Protein AF-A0A934EK26-F1 (afdb_monomer_lite)

Secondary structure (DSSP, 8-state):
--GGGTT---------HHHHHHTTTHHHHHHHTSHHHHHHH-SS-HHHHHHHHHHHHTTSS--HHHHHHHHHHHHHHHHHHH-

Sequence (83 aa):
MPSSILDRKKLGFSVPMALWLRTDLKSLLCDVLSKDALKTVGYLEYVEIEKLISEHLSGTANHESKLWALINLVLWEQQRRKN

Radius of gyration: 16.68 Å; chains: 1; bounding box: 35×20×55 Å

Structure (mmCIF, N/CA/C/O backbone):
data_AF-A0A934EK26-F1
#
_entry.id   AF-A0A934EK26-F1
#
loop_
_atom_site.group_PDB
_atom_site.id
_atom_site.type_symbol
_atom_site.label_atom_id
_atom_site.label_alt_id
_atom_site.label_comp_id
_atom_site.label_asym_id
_atom_site.label_entity_id
_atom_site.label_seq_id
_atom_site.pdbx_PDB_ins_code
_atom_site.Cartn_x
_atom_site.Cartn_y
_atom_site.Cartn_z
_atom_site.occupancy
_atom_site.B_iso_or_equiv
_atom_site.auth_seq_id
_atom_site.auth_comp_id
_atom_site.auth_asym_id
_atom_site.auth_atom_id
_atom_site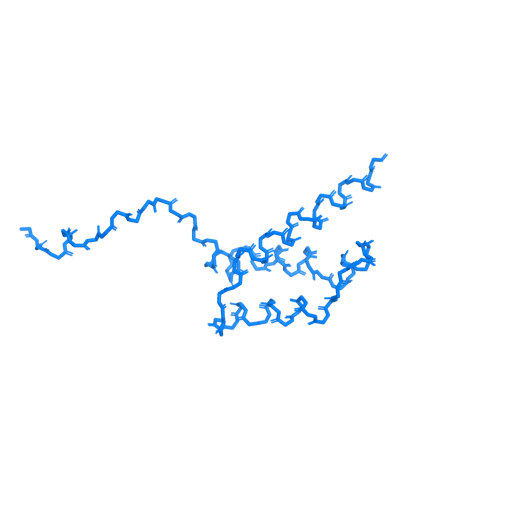.pdbx_PDB_model_num
ATOM 1 N N . MET A 1 1 ? 9.199 8.214 -43.500 1.00 53.56 1 MET A N 1
ATOM 2 C CA . MET A 1 1 ? 8.615 7.895 -42.177 1.00 53.56 1 MET A CA 1
ATOM 3 C C . MET A 1 1 ? 9.396 6.721 -41.603 1.00 53.56 1 MET A C 1
ATOM 5 O O . MET A 1 1 ? 9.576 5.769 -42.355 1.00 53.56 1 MET A O 1
ATOM 9 N N . PRO A 1 2 ? 9.938 6.780 -40.373 1.00 52.78 2 PRO A N 1
ATOM 10 C CA . PRO A 1 2 ? 10.818 5.727 -39.884 1.00 52.78 2 PRO A CA 1
ATOM 11 C C . PRO A 1 2 ? 10.020 4.473 -39.512 1.00 52.78 2 PRO A C 1
ATOM 13 O O . PRO A 1 2 ? 8.993 4.538 -38.841 1.00 52.78 2 PRO A O 1
ATOM 16 N N . SER A 1 3 ? 10.524 3.328 -39.957 1.00 56.50 3 SER A N 1
ATOM 17 C CA . SER A 1 3 ? 9.952 1.983 -39.837 1.00 56.50 3 SER A CA 1
ATOM 18 C C . SER A 1 3 ? 9.957 1.406 -38.412 1.00 56.50 3 SER A C 1
ATOM 20 O O . SER A 1 3 ? 9.464 0.302 -38.212 1.00 56.50 3 SER A O 1
ATOM 22 N N . SER A 1 4 ? 10.438 2.143 -37.403 1.00 56.41 4 SER A N 1
ATOM 23 C CA . SER A 1 4 ? 10.520 1.662 -36.012 1.00 56.41 4 SER A CA 1
ATOM 24 C C . SER A 1 4 ? 9.203 1.721 -35.229 1.00 56.41 4 SER A C 1
ATOM 26 O O . SER A 1 4 ? 9.148 1.281 -34.083 1.00 56.41 4 SER A O 1
ATOM 28 N N . ILE A 1 5 ? 8.133 2.258 -35.822 1.00 57.81 5 ILE A N 1
ATOM 29 C CA . ILE A 1 5 ? 6.822 2.388 -35.162 1.00 57.81 5 ILE A CA 1
ATOM 30 C C . ILE A 1 5 ? 5.934 1.149 -35.414 1.00 57.81 5 ILE A C 1
ATOM 32 O O . ILE A 1 5 ? 4.929 0.960 -34.732 1.00 57.81 5 ILE A O 1
ATOM 36 N N . LEU A 1 6 ? 6.306 0.275 -36.357 1.00 56.03 6 LEU A N 1
ATOM 37 C CA . LEU A 1 6 ? 5.444 -0.815 -36.832 1.00 56.03 6 LEU A CA 1
ATOM 38 C C . LEU A 1 6 ? 5.455 -2.075 -35.943 1.00 56.03 6 LEU A C 1
ATOM 40 O O . LEU A 1 6 ? 4.457 -2.789 -35.923 1.00 56.03 6 LEU A O 1
ATOM 44 N N . ASP A 1 7 ? 6.503 -2.300 -35.142 1.00 52.56 7 ASP A N 1
ATOM 45 C CA . ASP A 1 7 ? 6.634 -3.491 -34.276 1.00 52.56 7 ASP A CA 1
ATOM 46 C C . ASP A 1 7 ? 6.162 -3.278 -32.830 1.00 52.56 7 ASP A C 1
ATOM 48 O O . ASP A 1 7 ? 6.373 -4.114 -31.943 1.00 52.56 7 ASP A O 1
ATOM 52 N N . ARG A 1 8 ? 5.477 -2.163 -32.548 1.00 50.88 8 ARG A N 1
ATOM 53 C CA . ARG A 1 8 ? 4.846 -1.979 -31.241 1.00 50.88 8 ARG A CA 1
ATOM 54 C C . ARG A 1 8 ? 3.592 -2.852 -31.189 1.00 50.88 8 ARG A C 1
ATOM 56 O O . ARG A 1 8 ? 2.521 -2.447 -31.641 1.00 50.88 8 ARG A O 1
ATOM 63 N N . LYS A 1 9 ? 3.730 -4.058 -30.618 1.00 52.16 9 LYS A N 1
ATOM 64 C CA . LYS A 1 9 ? 2.612 -4.922 -30.188 1.00 52.16 9 LYS A CA 1
ATOM 65 C C . LYS A 1 9 ? 1.536 -4.013 -29.595 1.00 52.16 9 LYS A C 1
ATOM 67 O O . LYS A 1 9 ? 1.901 -3.169 -28.780 1.00 52.16 9 LYS A O 1
ATOM 72 N N . LYS A 1 10 ? 0.267 -4.132 -30.023 1.00 52.56 10 LYS A N 1
ATOM 73 C CA . LYS A 1 10 ? -0.856 -3.326 -29.505 1.00 52.56 10 LYS A CA 1
ATOM 74 C C . LYS A 1 10 ? -0.861 -3.402 -27.976 1.00 52.56 10 LYS A C 1
ATOM 76 O O . LYS A 1 10 ? -1.457 -4.298 -27.389 1.00 52.56 10 LYS A O 1
ATOM 81 N N . LEU A 1 11 ? -0.164 -2.469 -27.343 1.00 54.16 11 LEU A N 1
ATOM 82 C CA . LEU A 1 11 ? -0.294 -2.161 -25.941 1.00 54.16 11 LEU A CA 1
ATOM 83 C C . LEU A 1 11 ? -1.650 -1.483 -25.915 1.00 54.16 11 LEU A C 1
ATOM 85 O O . LEU A 1 11 ? -1.766 -0.310 -26.269 1.00 54.16 11 LEU A O 1
ATOM 89 N N . GLY A 1 12 ? -2.703 -2.249 -25.614 1.00 53.34 12 GLY A N 1
ATOM 90 C CA . GLY A 1 12 ? -3.952 -1.638 -25.182 1.00 53.34 12 GLY A CA 1
ATOM 91 C C . GLY A 1 12 ? -3.623 -0.582 -24.128 1.00 53.34 12 GLY A C 1
ATOM 92 O O . GLY A 1 12 ? -2.565 -0.656 -23.503 1.00 53.34 12 GLY A O 1
ATOM 93 N N . PHE A 1 13 ? -4.485 0.413 -23.958 1.00 61.06 13 PHE A N 1
ATOM 94 C CA . PHE A 1 13 ? -4.363 1.420 -22.905 1.00 61.06 13 PHE A CA 1
ATOM 95 C C . PHE A 1 13 ? -4.456 0.753 -21.516 1.00 61.06 13 PHE A C 1
ATOM 97 O O . PHE A 1 13 ? -5.435 0.912 -20.795 1.00 61.06 13 PHE A O 1
ATOM 104 N N . SER A 1 14 ? -3.472 -0.068 -21.154 1.00 66.88 14 SER A N 1
ATOM 105 C CA . SER A 1 14 ? -3.334 -0.674 -19.850 1.00 66.88 14 SER A CA 1
ATOM 106 C C . SER A 1 14 ? -2.961 0.458 -18.923 1.00 66.88 14 SER A C 1
ATOM 108 O O . SER A 1 14 ? -1.930 1.111 -19.112 1.00 66.88 14 SER A O 1
ATOM 110 N N . VAL A 1 15 ? -3.829 0.702 -17.950 1.00 78.75 15 VAL A N 1
ATOM 111 C CA . VAL A 1 15 ? -3.558 1.631 -16.865 1.00 78.75 15 VAL A CA 1
ATOM 112 C C . VAL A 1 15 ? -2.194 1.266 -16.272 1.00 78.75 15 VAL A C 1
ATOM 114 O O . VAL A 1 15 ? -2.001 0.098 -15.922 1.00 78.75 15 VAL A O 1
ATOM 117 N N . PRO A 1 16 ? -1.234 2.201 -16.186 1.00 90.44 16 PRO A N 1
ATOM 118 C CA . PRO A 1 16 ? 0.112 1.907 -15.714 1.00 90.44 16 PRO A CA 1
ATOM 119 C C . PRO A 1 16 ? 0.111 1.803 -14.181 1.00 90.44 16 PRO A C 1
ATOM 121 O O . PRO A 1 16 ? 0.735 2.600 -13.488 1.00 90.44 16 PRO A O 1
ATOM 124 N N . MET A 1 17 ? -0.621 0.823 -13.646 1.00 93.25 17 MET A N 1
ATOM 125 C CA . MET A 1 17 ? -0.904 0.686 -12.219 1.00 93.25 17 MET A CA 1
ATOM 126 C C . MET A 1 17 ? 0.378 0.513 -11.404 1.00 93.25 17 MET A C 1
ATOM 128 O O . MET A 1 17 ? 0.561 1.226 -10.425 1.00 93.25 17 MET A O 1
ATOM 132 N N . ALA A 1 18 ? 1.308 -0.344 -11.840 1.00 93.94 18 ALA A N 1
ATOM 133 C CA . ALA A 1 18 ? 2.623 -0.462 -11.212 1.00 93.94 18 ALA A CA 1
ATOM 134 C C . ALA A 1 18 ? 3.388 0.868 -11.147 1.00 93.94 18 ALA A C 1
ATOM 136 O O . ALA A 1 18 ? 4.111 1.109 -10.185 1.00 93.94 18 ALA A O 1
ATOM 137 N N . LEU A 1 19 ? 3.269 1.728 -12.166 1.00 94.81 19 LEU A N 1
ATOM 138 C CA . LEU A 1 19 ? 3.904 3.046 -12.138 1.00 94.81 19 LEU A CA 1
ATOM 139 C C . LEU A 1 19 ? 3.198 3.939 -11.120 1.00 94.81 19 LEU A C 1
ATOM 141 O O . LEU A 1 19 ? 3.851 4.471 -10.232 1.00 94.81 19 LEU A O 1
ATOM 145 N N . TRP A 1 20 ? 1.873 4.0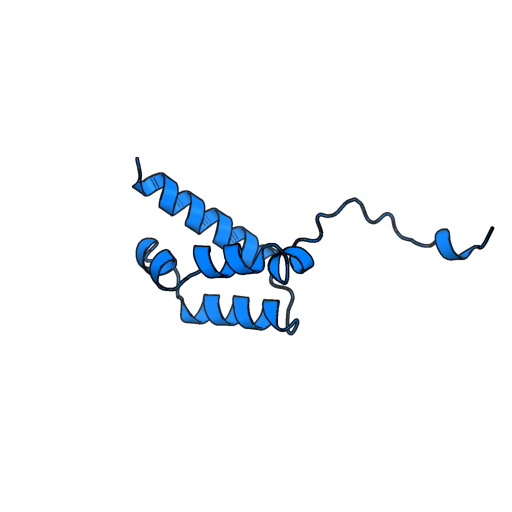35 -11.203 1.00 95.69 20 TRP A N 1
ATOM 146 C CA . TRP A 1 20 ? 1.076 4.870 -10.311 1.00 95.69 20 TRP A CA 1
ATOM 147 C C . TRP A 1 20 ? 1.235 4.481 -8.844 1.00 95.69 20 TRP A C 1
ATOM 149 O O . TRP A 1 20 ? 1.446 5.354 -8.014 1.00 95.69 20 TRP A O 1
ATOM 159 N N . LEU A 1 21 ? 1.222 3.191 -8.503 1.00 96.81 21 LEU A N 1
ATOM 160 C CA . LEU A 1 21 ? 1.451 2.724 -7.130 1.00 96.81 21 LEU A CA 1
ATOM 161 C C . LEU A 1 21 ? 2.846 3.086 -6.595 1.00 96.81 21 LEU A C 1
ATOM 163 O O . LEU A 1 21 ? 3.013 3.221 -5.384 1.00 96.81 21 LEU A O 1
ATOM 167 N N . ARG A 1 22 ? 3.839 3.283 -7.471 1.00 96.94 22 ARG A N 1
ATOM 168 C CA . ARG A 1 22 ? 5.179 3.768 -7.100 1.00 96.94 22 ARG A CA 1
ATOM 169 C C . ARG A 1 22 ? 5.274 5.292 -7.041 1.00 96.94 22 ARG A C 1
ATOM 171 O O . ARG A 1 22 ? 6.135 5.804 -6.325 1.00 96.94 22 ARG A O 1
ATOM 178 N N . THR A 1 23 ? 4.421 6.000 -7.781 1.00 95.75 23 THR A N 1
ATOM 179 C CA . THR A 1 23 ? 4.409 7.463 -7.894 1.00 95.75 23 THR A CA 1
ATOM 180 C C . THR A 1 23 ? 3.138 8.053 -7.288 1.00 95.75 23 THR A C 1
ATOM 182 O O . THR A 1 23 ? 3.055 8.236 -6.075 1.00 95.75 23 THR A O 1
ATOM 185 N N . ASP A 1 24 ? 2.142 8.341 -8.117 1.00 95.94 24 ASP A N 1
ATOM 186 C CA . ASP A 1 24 ? 1.005 9.210 -7.815 1.00 95.94 24 ASP A CA 1
ATOM 187 C C . ASP A 1 24 ? 0.069 8.617 -6.751 1.00 95.94 24 ASP A C 1
ATOM 189 O O . ASP A 1 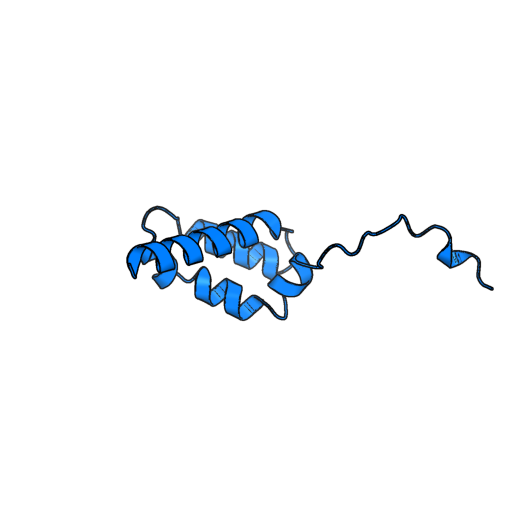24 ? -0.532 9.338 -5.960 1.00 95.94 24 ASP A O 1
ATOM 193 N N . LEU A 1 25 ? -0.013 7.287 -6.686 1.00 96.94 25 LEU A N 1
ATOM 194 C CA . LEU A 1 25 ? -0.811 6.529 -5.724 1.00 96.94 25 LEU A CA 1
ATOM 195 C C . LEU A 1 25 ? 0.016 5.986 -4.554 1.00 96.94 25 LEU A C 1
ATOM 197 O O . LEU A 1 25 ? -0.529 5.266 -3.720 1.00 96.94 25 LEU A O 1
ATOM 201 N N . LYS A 1 26 ? 1.306 6.327 -4.445 1.00 97.31 26 LYS A N 1
ATOM 202 C CA . LYS A 1 26 ? 2.158 5.839 -3.351 1.00 97.31 26 LYS A CA 1
ATOM 203 C C . LYS A 1 26 ? 1.624 6.246 -1.977 1.00 97.31 26 LYS A C 1
ATOM 205 O O . LYS A 1 26 ? 1.614 5.418 -1.073 1.00 97.31 26 LYS A O 1
ATOM 210 N N . SER A 1 27 ? 1.173 7.495 -1.816 1.00 97.56 27 SER A N 1
ATOM 211 C CA . SER A 1 27 ? 0.593 7.947 -0.538 1.00 97.56 27 SER A CA 1
ATOM 212 C C . SER A 1 27 ? -0.646 7.127 -0.201 1.00 97.56 27 SER A C 1
ATOM 214 O O . SER A 1 27 ? -0.697 6.513 0.855 1.00 97.56 27 SER A O 1
ATOM 216 N N . LEU A 1 28 ? -1.581 7.012 -1.152 1.00 97.56 28 LEU A N 1
ATOM 217 C CA . LEU A 1 28 ? -2.797 6.218 -0.987 1.00 97.56 28 LEU A CA 1
ATOM 218 C C . LEU A 1 28 ? -2.482 4.768 -0.590 1.00 97.56 28 LEU A C 1
ATOM 220 O O . LEU A 1 28 ? -3.098 4.239 0.331 1.00 97.56 28 LEU A O 1
ATOM 224 N N . LEU A 1 29 ? -1.521 4.134 -1.267 1.00 97.88 29 LEU A N 1
ATOM 225 C CA . LEU A 1 29 ? -1.065 2.781 -0.958 1.00 97.88 29 LEU A CA 1
ATOM 226 C C . LEU A 1 29 ? -0.596 2.670 0.500 1.00 97.88 29 LEU A C 1
ATOM 228 O O . LEU A 1 29 ? -1.049 1.777 1.215 1.00 97.88 29 LEU A O 1
ATOM 232 N N . CYS A 1 30 ? 0.289 3.570 0.936 1.00 97.44 30 CYS A N 1
ATOM 233 C CA . CYS A 1 30 ? 0.835 3.567 2.293 1.00 97.44 30 CYS A CA 1
ATOM 234 C C . CYS A 1 30 ? -0.224 3.884 3.358 1.00 97.44 30 CYS A C 1
ATOM 236 O O . CYS A 1 30 ? -0.196 3.290 4.432 1.00 97.44 30 CYS A O 1
ATOM 238 N N . ASP A 1 31 ? -1.162 4.783 3.062 1.00 97.50 31 ASP A N 1
ATOM 239 C CA . ASP A 1 31 ? -2.207 5.204 3.995 1.00 97.50 31 ASP A CA 1
ATOM 240 C C . ASP A 1 31 ? -3.240 4.086 4.198 1.00 97.50 31 ASP A C 1
ATOM 242 O O . ASP A 1 31 ? -3.558 3.706 5.331 1.00 97.50 31 ASP A O 1
ATOM 246 N N . VAL A 1 32 ? -3.724 3.503 3.095 1.00 97.62 32 VAL A N 1
ATOM 247 C CA . VAL A 1 32 ? -4.737 2.437 3.113 1.00 97.62 32 VAL A CA 1
ATOM 248 C C . VAL A 1 32 ? -4.170 1.139 3.679 1.00 97.62 32 VAL A C 1
ATOM 250 O O . VAL A 1 32 ? -4.862 0.453 4.423 1.00 97.62 32 VAL A O 1
ATOM 253 N N . LEU A 1 33 ? -2.919 0.798 3.368 1.00 97.50 33 LEU A N 1
ATOM 254 C CA . LEU A 1 33 ? -2.261 -0.408 3.884 1.00 97.50 33 LEU A CA 1
ATOM 255 C C . LEU A 1 33 ? -1.391 -0.129 5.119 1.00 97.50 33 LEU A C 1
ATOM 257 O O . LEU A 1 33 ? -0.508 -0.921 5.455 1.00 97.50 33 LEU A O 1
ATOM 261 N N . SER A 1 34 ? -1.643 0.983 5.813 1.00 97.12 34 SER A N 1
ATOM 262 C CA . SER A 1 34 ? -0.947 1.326 7.051 1.00 97.12 34 SER A CA 1
ATOM 263 C C . SER A 1 34 ? -1.228 0.308 8.156 1.00 97.12 34 SER A C 1
ATOM 265 O O . SER A 1 34 ? -2.276 -0.341 8.202 1.00 97.12 34 SER A O 1
ATOM 267 N N . LYS A 1 35 ? -0.302 0.205 9.113 1.00 95.94 35 LYS A N 1
ATOM 268 C CA . LYS A 1 35 ? -0.443 -0.691 10.268 1.00 95.94 35 LYS A CA 1
ATOM 269 C C . LYS A 1 35 ? -1.763 -0.482 11.006 1.00 95.94 35 LYS A C 1
ATOM 271 O O . LYS A 1 35 ? -2.401 -1.455 11.400 1.00 95.94 35 LYS A O 1
ATOM 276 N N . ASP A 1 36 ? -2.181 0.766 11.184 1.00 94.38 36 ASP A N 1
ATOM 277 C CA . ASP A 1 36 ? -3.419 1.078 11.895 1.00 94.38 36 ASP A CA 1
ATOM 278 C C . ASP A 1 36 ? -4.663 0.771 11.058 1.00 94.38 36 ASP A C 1
ATOM 280 O O . ASP A 1 36 ? -5.611 0.194 11.591 1.00 94.38 36 ASP A O 1
ATOM 284 N N . ALA A 1 37 ? -4.642 1.022 9.744 1.00 93.69 37 ALA A N 1
ATOM 285 C CA . ALA A 1 37 ? -5.718 0.590 8.854 1.00 93.69 37 ALA A CA 1
ATOM 286 C C . ALA A 1 37 ? -5.877 -0.940 8.859 1.00 93.69 37 ALA A C 1
ATOM 288 O O . ALA A 1 37 ? -6.988 -1.445 9.018 1.00 93.69 37 ALA A O 1
ATOM 289 N N . LEU A 1 38 ? -4.782 -1.699 8.780 1.00 95.19 38 LEU A N 1
ATOM 290 C CA . LEU A 1 38 ? -4.831 -3.164 8.773 1.00 95.19 38 LEU A CA 1
ATOM 291 C C . LEU A 1 38 ? -5.248 -3.769 10.117 1.00 95.19 38 LEU A C 1
ATOM 293 O O . LEU A 1 38 ? -5.972 -4.767 10.133 1.00 95.19 38 LEU A O 1
ATOM 297 N N . LYS A 1 39 ? -4.875 -3.146 11.245 1.00 91.94 39 LYS A N 1
ATOM 298 C CA . LYS A 1 39 ? -5.386 -3.541 12.571 1.00 91.94 39 LYS A CA 1
ATOM 299 C C . LYS A 1 39 ? -6.905 -3.499 12.623 1.00 91.94 39 LYS A C 1
ATOM 301 O O . LYS A 1 39 ? -7.504 -4.354 13.268 1.00 91.94 39 LYS A O 1
ATOM 306 N N . THR A 1 40 ? -7.531 -2.521 11.961 1.00 87.25 40 THR A N 1
ATOM 307 C CA . THR A 1 40 ? -8.994 -2.488 11.916 1.00 87.25 40 THR A CA 1
ATOM 308 C C . THR A 1 40 ? -9.531 -3.713 11.186 1.00 87.25 40 THR A C 1
ATOM 310 O O . THR A 1 40 ? -10.421 -4.360 11.720 1.00 87.25 40 THR A O 1
ATOM 313 N N . VAL A 1 41 ? -8.947 -4.111 10.052 1.00 90.50 41 VAL A N 1
ATOM 314 C CA . VAL A 1 41 ? -9.377 -5.282 9.267 1.00 90.50 41 VAL A CA 1
ATOM 315 C C . VAL A 1 41 ? -9.265 -6.590 10.065 1.00 90.50 41 VAL A C 1
ATOM 317 O O . VAL A 1 41 ? -10.218 -7.365 10.088 1.00 90.50 41 VAL A O 1
ATOM 320 N N . GLY A 1 42 ? -8.162 -6.798 10.789 1.00 89.44 42 GLY A N 1
ATOM 321 C CA . GLY A 1 42 ? -8.037 -7.838 11.824 1.00 89.44 42 GLY A CA 1
ATOM 322 C C . GLY A 1 42 ? -7.654 -9.246 11.349 1.00 89.44 42 GLY A C 1
ATOM 323 O O . GLY A 1 42 ? -7.440 -10.116 12.185 1.00 89.44 42 GLY A O 1
ATOM 324 N N . TYR A 1 43 ? -7.532 -9.480 10.040 1.00 91.31 43 TYR A N 1
ATOM 325 C CA . TYR A 1 43 ? -7.106 -10.770 9.465 1.00 91.31 43 TYR A CA 1
ATOM 326 C C . TYR A 1 43 ? -5.974 -10.634 8.429 1.00 91.31 43 TYR A C 1
ATOM 328 O O . TYR A 1 43 ? -5.697 -11.565 7.674 1.00 91.31 43 TYR A O 1
ATOM 336 N N . LEU A 1 44 ? -5.336 -9.462 8.361 1.00 94.56 44 LEU A N 1
ATOM 337 C CA . LEU A 1 44 ? -4.224 -9.171 7.460 1.00 94.56 44 LEU A CA 1
ATOM 338 C C . LEU A 1 44 ? -2.943 -8.935 8.265 1.00 94.56 44 LEU A C 1
ATOM 340 O O . LEU A 1 44 ? -2.913 -8.087 9.156 1.00 94.56 44 LEU A O 1
ATOM 344 N N . GLU A 1 45 ? -1.878 -9.652 7.912 1.00 95.44 45 GLU A N 1
ATOM 345 C CA . GLU A 1 45 ? -0.573 -9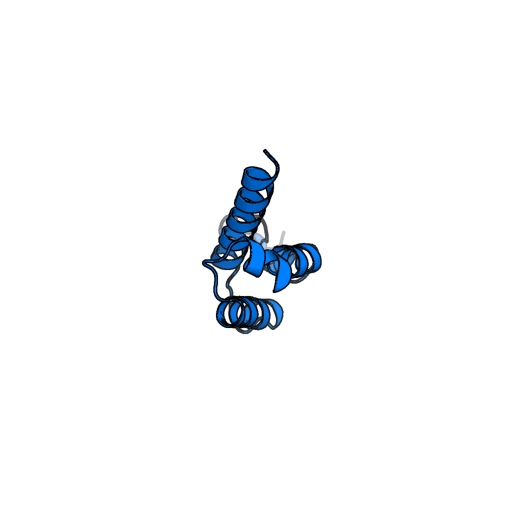.531 8.563 1.00 95.44 45 GLU A CA 1
ATOM 346 C C . GLU A 1 45 ? 0.214 -8.337 8.011 1.00 95.44 45 GLU A C 1
ATOM 348 O O . GLU A 1 45 ? 0.641 -8.333 6.854 1.00 95.44 45 GLU A O 1
ATOM 353 N N . TYR A 1 46 ? 0.438 -7.321 8.855 1.00 95.94 46 TYR A N 1
ATOM 354 C CA . TYR A 1 46 ? 1.132 -6.089 8.455 1.00 95.94 46 TYR A CA 1
ATOM 355 C C . TYR A 1 46 ? 2.548 -6.354 7.939 1.00 95.94 46 TYR A C 1
ATOM 357 O O . TYR A 1 46 ? 2.942 -5.756 6.947 1.00 95.94 46 TYR A O 1
ATOM 365 N N . VAL A 1 47 ? 3.299 -7.262 8.571 1.00 97.06 47 VAL A N 1
ATOM 366 C CA . VAL A 1 47 ? 4.703 -7.530 8.211 1.00 97.06 47 VAL A CA 1
ATOM 367 C C . VAL A 1 47 ? 4.826 -8.032 6.770 1.00 97.06 47 VAL A C 1
ATOM 369 O O . VAL A 1 47 ? 5.700 -7.588 6.027 1.00 97.06 47 VAL A O 1
ATOM 372 N N . GLU A 1 48 ? 3.922 -8.917 6.344 1.00 97.25 48 GLU A N 1
ATOM 373 C CA . GLU A 1 48 ? 3.942 -9.441 4.975 1.00 97.25 48 GLU A CA 1
ATOM 374 C C . GLU A 1 48 ? 3.503 -8.370 3.967 1.00 97.25 48 GLU A C 1
ATOM 376 O O . GLU A 1 48 ? 4.076 -8.247 2.885 1.00 97.25 48 GLU A O 1
ATOM 381 N N . ILE A 1 49 ? 2.526 -7.537 4.331 1.00 97.44 49 ILE A N 1
ATOM 382 C CA . ILE A 1 49 ? 2.057 -6.444 3.474 1.00 97.44 49 ILE A CA 1
ATOM 383 C C . ILE A 1 49 ? 3.125 -5.354 3.330 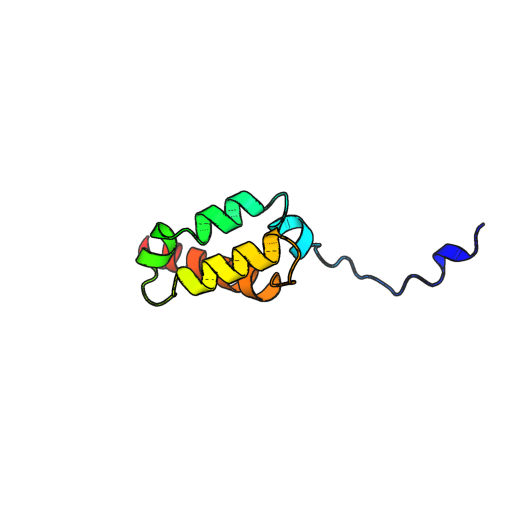1.00 97.44 49 ILE A C 1
ATOM 385 O O . ILE A 1 49 ? 3.374 -4.890 2.219 1.00 97.44 49 ILE A O 1
ATOM 389 N N . GLU A 1 50 ? 3.810 -4.988 4.411 1.00 98.00 50 GLU A N 1
ATOM 390 C CA . GLU A 1 50 ? 4.925 -4.039 4.398 1.00 98.00 50 GLU A CA 1
ATOM 391 C C . GLU A 1 50 ? 6.060 -4.525 3.490 1.00 98.00 50 GLU A C 1
ATOM 393 O O . GLU A 1 50 ? 6.601 -3.747 2.700 1.00 98.00 50 GLU A O 1
ATOM 398 N N . LYS A 1 51 ? 6.369 -5.826 3.523 1.00 98.19 51 LYS A N 1
ATOM 399 C CA . LYS A 1 51 ? 7.335 -6.441 2.610 1.00 98.19 51 LYS A CA 1
ATOM 400 C C . LYS A 1 51 ? 6.900 -6.313 1.147 1.00 98.19 51 LYS A C 1
ATOM 402 O O . LYS A 1 51 ? 7.701 -5.878 0.322 1.00 98.19 51 LYS A O 1
ATOM 407 N N . LEU A 1 52 ? 5.639 -6.619 0.824 1.00 98.06 52 LEU A N 1
ATOM 408 C CA . LEU A 1 52 ? 5.103 -6.464 -0.537 1.00 98.06 52 LEU A CA 1
ATOM 409 C C . LEU A 1 52 ? 5.163 -5.009 -1.018 1.00 98.06 52 LEU A C 1
ATOM 411 O O . LEU A 1 52 ? 5.520 -4.753 -2.170 1.00 98.06 52 LEU A O 1
ATOM 415 N N . ILE A 1 53 ? 4.828 -4.057 -0.145 1.00 98.12 53 ILE A N 1
ATOM 416 C CA . ILE A 1 53 ? 4.916 -2.625 -0.441 1.00 98.12 53 ILE A CA 1
ATOM 417 C C . ILE A 1 53 ? 6.372 -2.250 -0.720 1.00 98.12 53 ILE A C 1
ATOM 419 O O . ILE A 1 53 ? 6.660 -1.659 -1.758 1.00 98.12 53 ILE A O 1
ATOM 423 N N . SER A 1 54 ? 7.298 -2.636 0.159 1.00 98.25 54 SER A N 1
ATOM 424 C CA . SER A 1 54 ? 8.724 -2.333 0.025 1.00 98.25 54 SER A CA 1
ATOM 425 C C . SER A 1 54 ? 9.308 -2.878 -1.280 1.00 98.25 54 SER A C 1
ATOM 427 O O . SER A 1 54 ? 9.869 -2.114 -2.064 1.00 98.25 54 SER A O 1
ATOM 429 N N . GLU A 1 55 ? 9.090 -4.165 -1.574 1.00 98.38 55 GLU A N 1
ATOM 430 C CA . GLU A 1 55 ? 9.551 -4.807 -2.812 1.00 98.38 55 GLU A CA 1
ATOM 431 C C . GLU A 1 55 ? 8.957 -4.160 -4.071 1.00 98.38 55 GLU A C 1
ATOM 433 O O . GLU A 1 55 ? 9.613 -4.098 -5.115 1.00 98.38 55 GLU A O 1
ATOM 438 N N . HIS A 1 56 ? 7.714 -3.671 -3.994 1.00 98.06 56 HIS A N 1
ATOM 439 C CA . HIS A 1 56 ? 7.079 -2.988 -5.113 1.00 98.06 56 HIS A CA 1
ATOM 440 C C . HIS A 1 56 ? 7.636 -1.584 -5.334 1.00 98.06 56 HIS A C 1
ATOM 442 O O . HIS A 1 56 ? 7.929 -1.216 -6.476 1.00 98.06 56 HIS A O 1
ATOM 448 N N . LEU A 1 57 ? 7.787 -0.815 -4.253 1.00 97.38 57 LEU A N 1
ATOM 449 C CA . LEU A 1 57 ? 8.275 0.560 -4.280 1.00 97.38 57 LEU A CA 1
ATOM 450 C C . LEU A 1 57 ? 9.756 0.644 -4.653 1.00 97.38 57 LEU A C 1
ATOM 452 O O . LEU A 1 57 ? 10.145 1.574 -5.354 1.00 97.38 57 LEU A O 1
ATOM 456 N N . SER A 1 58 ? 10.570 -0.330 -4.238 1.00 97.44 58 SER A N 1
ATOM 457 C CA . SER A 1 58 ? 11.977 -0.431 -4.641 1.00 97.44 58 SER A CA 1
ATOM 458 C C . SER A 1 58 ? 12.157 -0.859 -6.100 1.00 97.44 58 SER A C 1
ATOM 460 O O . SER A 1 58 ? 13.247 -0.728 -6.650 1.00 97.44 58 SER A O 1
ATOM 462 N N . GLY A 1 59 ? 11.109 -1.403 -6.728 1.00 95.50 59 GLY A N 1
ATOM 463 C CA . GLY A 1 59 ? 11.196 -2.019 -8.048 1.00 95.50 59 GLY A CA 1
ATOM 464 C C . GLY A 1 59 ? 11.792 -3.430 -8.041 1.00 95.50 59 GLY A C 1
ATOM 465 O O . GLY A 1 59 ? 11.950 -4.003 -9.116 1.00 95.50 59 GLY A O 1
ATOM 466 N N . THR A 1 60 ? 12.070 -4.009 -6.865 1.00 97.00 60 THR A N 1
ATOM 467 C CA . THR A 1 60 ? 12.577 -5.385 -6.718 1.00 97.00 60 THR A CA 1
ATOM 468 C C . THR A 1 60 ? 11.601 -6.408 -7.306 1.00 97.00 60 THR A C 1
ATOM 470 O O . THR A 1 60 ? 12.027 -7.379 -7.927 1.00 97.00 60 THR A O 1
ATOM 473 N N . ALA A 1 61 ? 10.293 -6.185 -7.148 1.00 96.44 61 ALA A N 1
ATOM 474 C CA . 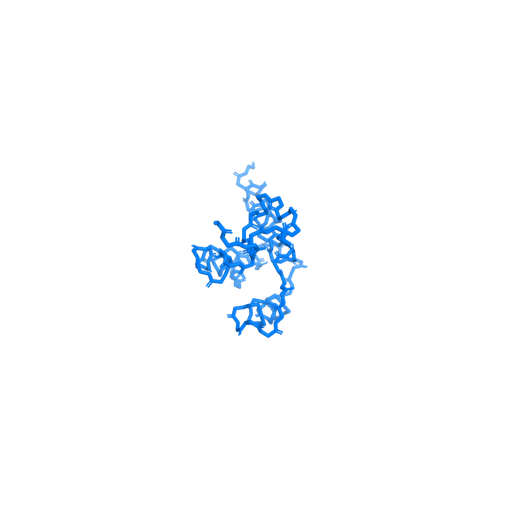ALA A 1 61 ? 9.250 -7.028 -7.723 1.00 96.44 61 ALA A CA 1
ATOM 475 C C . ALA A 1 61 ? 8.031 -6.209 -8.186 1.00 96.44 61 ALA A C 1
ATOM 477 O O . ALA A 1 61 ? 7.771 -5.095 -7.725 1.00 96.44 61 ALA A O 1
ATOM 478 N N . ASN A 1 62 ? 7.248 -6.760 -9.120 1.00 95.69 62 ASN A N 1
ATOM 479 C CA . ASN A 1 62 ? 5.953 -6.187 -9.484 1.00 95.69 62 ASN A CA 1
ATOM 480 C C . ASN A 1 62 ? 4.827 -6.883 -8.704 1.00 95.69 62 ASN A C 1
ATOM 482 O O . ASN A 1 62 ? 4.439 -8.000 -9.037 1.00 95.69 62 ASN A O 1
ATOM 486 N N . HIS A 1 63 ? 4.290 -6.194 -7.694 1.00 97.56 63 HIS A N 1
ATOM 487 C CA . HIS A 1 63 ? 3.143 -6.637 -6.897 1.00 97.56 63 HIS A CA 1
ATOM 488 C C . HIS A 1 63 ? 1.867 -5.835 -7.190 1.00 97.56 63 HIS A C 1
ATOM 490 O O . HIS A 1 63 ? 0.952 -5.855 -6.370 1.00 97.56 63 HIS A O 1
ATOM 496 N N . GLU A 1 64 ? 1.773 -5.147 -8.339 1.00 95.62 64 GLU A N 1
ATOM 497 C CA . GLU A 1 64 ? 0.662 -4.225 -8.641 1.00 95.62 64 GLU A CA 1
ATOM 498 C C . GLU A 1 64 ? -0.717 -4.861 -8.431 1.00 95.62 64 GLU A C 1
ATOM 500 O O . GLU A 1 64 ? -1.583 -4.270 -7.795 1.00 95.62 64 GLU A O 1
ATOM 505 N N . SER A 1 65 ? -0.909 -6.102 -8.885 1.00 95.62 65 SER A N 1
ATOM 506 C CA . SER A 1 65 ? -2.202 -6.782 -8.797 1.00 95.62 65 SER A CA 1
ATOM 507 C C . SER A 1 65 ? -2.572 -7.130 -7.355 1.00 95.62 65 SER A C 1
ATOM 509 O O . SER A 1 65 ? -3.724 -6.965 -6.960 1.00 95.62 65 SER A O 1
ATOM 511 N N . LYS A 1 66 ? -1.596 -7.578 -6.553 1.00 97.25 66 LYS A N 1
ATOM 512 C CA . LYS A 1 66 ? -1.811 -7.923 -5.139 1.00 97.25 66 LYS A CA 1
ATOM 513 C C . LYS A 1 66 ? -2.091 -6.674 -4.313 1.00 97.25 66 LYS A C 1
ATOM 515 O O . LYS A 1 66 ? -3.062 -6.644 -3.567 1.00 97.25 66 LYS A O 1
ATOM 520 N N . LEU A 1 67 ? -1.264 -5.642 -4.473 1.00 97.94 67 LEU A N 1
ATOM 521 C CA . LEU A 1 67 ? -1.410 -4.385 -3.744 1.00 97.94 67 LEU A CA 1
ATOM 522 C C . LEU A 1 67 ? -2.724 -3.689 -4.102 1.00 97.94 67 LEU A C 1
ATOM 524 O O . LEU A 1 67 ? -3.426 -3.220 -3.212 1.00 97.94 67 LEU A O 1
ATOM 528 N N . TRP A 1 68 ? -3.114 -3.703 -5.379 1.00 97.50 68 TRP A N 1
ATOM 529 C CA . TRP A 1 68 ? -4.403 -3.163 -5.796 1.00 97.50 68 TRP A CA 1
ATOM 530 C C . TRP A 1 68 ? -5.585 -3.930 -5.188 1.00 97.50 68 TRP A C 1
ATOM 532 O O . TRP A 1 68 ? -6.529 -3.314 -4.694 1.00 97.50 68 TRP A O 1
ATOM 542 N N . ALA A 1 69 ? -5.535 -5.265 -5.160 1.00 97.38 69 ALA A N 1
ATOM 543 C CA . ALA A 1 69 ? -6.569 -6.071 -4.509 1.00 97.38 69 ALA A CA 1
ATOM 544 C C . ALA A 1 69 ? -6.667 -5.777 -3.000 1.00 97.38 69 ALA A C 1
ATOM 546 O O . ALA A 1 69 ? -7.770 -5.618 -2.477 1.00 97.38 69 ALA A O 1
ATOM 547 N N . LEU A 1 70 ? -5.525 -5.640 -2.318 1.00 97.75 70 LEU A N 1
ATOM 548 C CA . LEU A 1 70 ? -5.468 -5.292 -0.896 1.00 97.75 70 LEU A CA 1
ATOM 549 C C . LEU A 1 70 ? -6.055 -3.903 -0.620 1.00 97.75 70 LEU A C 1
ATOM 551 O O . LEU A 1 70 ? -6.855 -3.770 0.301 1.00 97.75 70 LEU A O 1
ATOM 555 N N . ILE A 1 71 ? -5.727 -2.890 -1.431 1.00 97.75 71 ILE A N 1
ATOM 556 C CA . ILE A 1 71 ? -6.308 -1.542 -1.304 1.00 97.75 71 ILE A CA 1
ATOM 557 C C . ILE A 1 71 ? -7.836 -1.615 -1.363 1.00 97.75 71 ILE A C 1
ATOM 559 O O . ILE A 1 71 ? -8.515 -1.098 -0.478 1.00 97.75 71 ILE A O 1
ATOM 563 N N . ASN A 1 72 ? -8.381 -2.287 -2.381 1.00 97.25 72 ASN A N 1
ATOM 564 C CA . ASN A 1 72 ? -9.830 -2.405 -2.549 1.00 97.25 72 ASN A CA 1
ATOM 565 C C . ASN A 1 72 ? -10.486 -3.127 -1.366 1.00 97.25 72 ASN A C 1
ATOM 567 O O . ASN A 1 72 ? -11.521 -2.682 -0.876 1.00 97.25 72 ASN A O 1
ATOM 571 N N . LEU A 1 73 ? -9.869 -4.208 -0.881 1.00 96.56 73 LEU A N 1
ATOM 572 C CA . LEU A 1 73 ? -10.361 -4.962 0.269 1.00 96.56 73 LEU A CA 1
ATOM 573 C C . LEU A 1 73 ? -10.418 -4.102 1.537 1.00 96.56 73 LEU A C 1
ATOM 575 O O . LEU A 1 73 ? -11.439 -4.088 2.222 1.00 96.56 73 LEU A O 1
ATOM 579 N N . VAL A 1 74 ? -9.338 -3.378 1.842 1.00 96.38 74 VAL A N 1
ATOM 580 C CA . VAL A 1 74 ? -9.268 -2.544 3.047 1.00 96.38 74 VAL A CA 1
ATOM 581 C C . VAL A 1 74 ? -10.267 -1.390 2.968 1.00 96.38 74 VAL A C 1
ATOM 583 O O . VAL A 1 74 ? -10.983 -1.144 3.937 1.00 96.38 74 VAL A O 1
ATOM 586 N N . LEU A 1 75 ? -10.378 -0.718 1.818 1.00 96.00 75 LEU A N 1
ATOM 587 C CA . LEU A 1 75 ? -11.368 0.346 1.618 1.00 96.00 75 LEU A CA 1
ATOM 588 C C . LEU A 1 75 ? -12.804 -0.171 1.763 1.00 96.00 75 LEU A C 1
ATOM 590 O O . LEU A 1 75 ? -13.634 0.481 2.398 1.00 96.00 75 LEU A O 1
ATOM 594 N N . TRP A 1 76 ? -13.097 -1.352 1.215 1.00 95.31 76 TRP A N 1
ATOM 595 C CA . TRP A 1 76 ? -14.410 -1.975 1.349 1.00 95.31 76 TRP A CA 1
ATOM 596 C C . TRP A 1 76 ? -14.743 -2.302 2.810 1.00 95.31 76 TRP A C 1
ATOM 598 O O . TRP A 1 76 ? -15.824 -1.953 3.279 1.00 95.31 76 TRP A O 1
ATOM 608 N N . GLU A 1 77 ? -13.808 -2.889 3.561 1.00 94.56 77 GLU A N 1
ATOM 609 C CA . GLU A 1 77 ? -13.983 -3.169 4.993 1.00 94.56 77 GLU A CA 1
ATOM 610 C C . GLU A 1 77 ? -14.186 -1.893 5.821 1.00 94.56 77 GLU A C 1
ATOM 612 O O . GLU A 1 77 ? -15.059 -1.843 6.690 1.00 94.56 77 GLU A O 1
ATOM 617 N N . GLN A 1 78 ? -13.421 -0.836 5.534 1.00 92.06 78 GLN A N 1
ATOM 618 C CA . GLN A 1 78 ? -13.592 0.463 6.185 1.00 92.06 78 GLN A CA 1
ATOM 619 C C . GLN A 1 78 ? -14.976 1.054 5.911 1.00 92.06 78 GLN A C 1
ATOM 621 O O . GLN A 1 78 ? -15.600 1.596 6.822 1.00 92.06 78 GLN A O 1
ATOM 626 N N . GLN A 1 79 ? -15.473 0.941 4.677 1.00 93.06 79 GLN A N 1
ATOM 627 C CA . GLN A 1 79 ? -16.810 1.411 4.328 1.00 93.06 79 GLN A CA 1
ATOM 628 C C . GLN A 1 79 ? -17.901 0.554 4.983 1.00 93.06 79 GLN A C 1
ATOM 630 O O . GLN A 1 79 ? -18.877 1.101 5.490 1.00 93.06 79 GLN A O 1
ATOM 635 N N . ARG A 1 80 ? -17.724 -0.772 5.024 1.00 92.56 80 ARG A N 1
ATOM 636 C CA . ARG A 1 80 ? -18.668 -1.719 5.636 1.00 92.56 80 ARG A CA 1
ATOM 637 C C . ARG A 1 80 ? -18.883 -1.456 7.126 1.00 92.56 80 ARG A C 1
ATOM 639 O O . ARG A 1 80 ? -19.978 -1.688 7.610 1.00 92.56 80 ARG A O 1
ATOM 646 N N . ARG A 1 81 ? -17.860 -0.985 7.842 1.00 85.31 81 ARG A N 1
ATOM 647 C CA . ARG A 1 81 ? -17.915 -0.702 9.290 1.00 85.31 81 ARG A CA 1
ATOM 648 C C . ARG A 1 81 ? -18.476 0.672 9.653 1.00 85.31 81 ARG A C 1
ATOM 650 O O . ARG A 1 81 ? -18.764 0.905 10.821 1.00 85.31 81 ARG A O 1
ATOM 657 N N . LYS A 1 82 ? -18.553 1.596 8.690 1.00 81.00 82 LYS A N 1
ATOM 658 C CA . LYS A 1 82 ? -19.155 2.927 8.887 1.00 81.00 82 LYS A CA 1
ATOM 659 C C . LYS A 1 82 ? -20.686 2.900 8.818 1.00 81.00 82 LYS A C 1
ATOM 661 O O . LYS A 1 82 ? -21.305 3.870 9.246 1.00 81.00 82 LYS A O 1
ATOM 666 N N . ASN A 1 83 ? -21.255 1.829 8.267 1.00 60.44 83 ASN A N 1
ATOM 667 C CA . ASN A 1 83 ? -22.690 1.560 8.190 1.00 60.44 83 ASN A CA 1
ATOM 668 C C . ASN A 1 83 ? -23.108 0.610 9.314 1.00 60.44 83 ASN A C 1
ATOM 670 O O . ASN A 1 83 ? -24.264 0.739 9.766 1.00 60.44 83 ASN A O 1
#

Foldseek 3Di:
DDPPVPPPDPPDPDPVQLVCCLPVCVVVLCVLLPPVLVVLVPPDDSVVSVVLSVCSNVVVDPPSVVSVVSSVVSVVSVVVVVD

pLDDT: mean 88.1, std 15.64, range [50.88, 98.38]